Protein AF-A0A4P5P9I8-F1 (afdb_monomer_lite)

Radius of gyration: 17.6 Å; chains: 1; bounding box: 38×16×54 Å

Organism: NCBI:txid2480627

pLDDT: mean 78.24, std 10.45, range [49.41, 89.81]

Secondary structure (DSSP, 8-state):
-HHHHHHHHHHHHHHHHHHHHHHHTTT--S---HHHHHHHTS-GGGHHHHHHHHHHHHHIIIIIHHHHHHHHHHHHHHHHHHHH-

Structure (mmCIF, N/CA/C/O backbone):
data_AF-A0A4P5P9I8-F1
#
_entry.id   AF-A0A4P5P9I8-F1
#
loop_
_atom_site.group_PDB
_atom_site.id
_atom_site.type_symbol
_atom_site.label_atom_id
_atom_site.label_alt_id
_atom_site.label_comp_id
_atom_site.label_asym_id
_atom_site.label_entity_id
_atom_site.label_seq_id
_atom_site.pdbx_PDB_ins_code
_atom_site.Cartn_x
_atom_site.Cartn_y
_atom_site.Cartn_z
_atom_site.occupancy
_atom_site.B_iso_or_equiv
_atom_site.auth_seq_id
_atom_site.auth_comp_id
_atom_site.auth_asym_id
_atom_site.auth_atom_id
_atom_site.pdbx_PDB_model_num
ATOM 1 N N . MET A 1 1 ? 10.362 -8.569 -17.639 1.00 65.38 1 MET A N 1
ATOM 2 C CA . MET A 1 1 ? 10.369 -7.413 -16.711 1.00 65.38 1 MET A CA 1
ATOM 3 C C . MET A 1 1 ? 8.958 -6.887 -16.495 1.00 65.38 1 MET A C 1
ATOM 5 O O . MET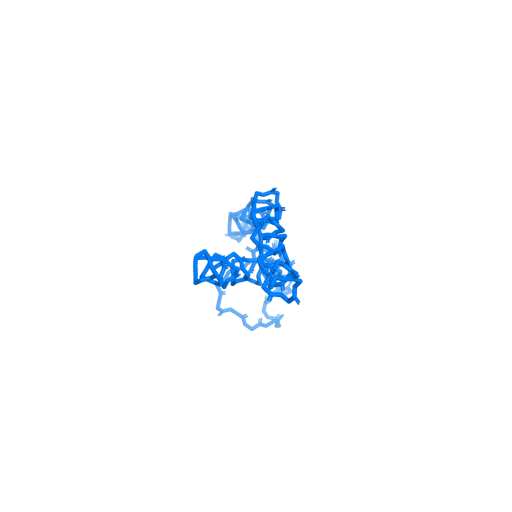 A 1 1 ? 8.536 -6.754 -15.354 1.00 65.38 1 MET A O 1
ATOM 9 N N . GLU A 1 2 ? 8.196 -6.692 -17.568 1.00 74.38 2 GLU A N 1
ATOM 10 C CA . GLU A 1 2 ? 6.856 -6.093 -17.517 1.00 74.38 2 GLU A CA 1
ATOM 11 C C . GLU A 1 2 ? 5.846 -6.870 -16.672 1.00 74.38 2 GLU A C 1
ATOM 13 O O . GLU A 1 2 ? 5.199 -6.286 -15.813 1.00 74.38 2 GLU A O 1
ATOM 18 N N . GLN A 1 3 ? 5.763 -8.197 -16.820 1.00 82.00 3 GLN A N 1
ATOM 19 C CA . GLN A 1 3 ? 4.848 -9.022 -16.016 1.00 82.00 3 GLN A CA 1
ATOM 20 C C . GLN A 1 3 ? 5.089 -8.875 -14.504 1.00 82.00 3 GLN A C 1
ATOM 22 O O . GLN A 1 3 ? 4.140 -8.782 -13.729 1.00 82.00 3 GLN A O 1
ATOM 27 N N . VAL A 1 4 ? 6.355 -8.800 -14.082 1.00 82.62 4 VAL A N 1
ATOM 28 C CA . VAL A 1 4 ? 6.725 -8.605 -12.671 1.00 82.62 4 VAL A CA 1
ATOM 29 C C . VAL A 1 4 ? 6.316 -7.209 -12.198 1.00 82.62 4 VAL A C 1
ATOM 31 O O . VAL A 1 4 ? 5.787 -7.075 -11.097 1.00 82.62 4 VAL A O 1
ATOM 34 N N . ALA A 1 5 ? 6.498 -6.184 -13.037 1.00 80.94 5 ALA A N 1
ATOM 35 C CA . ALA A 1 5 ? 6.060 -4.824 -12.734 1.00 80.94 5 ALA A CA 1
ATOM 36 C C . ALA A 1 5 ? 4.528 -4.733 -12.616 1.00 80.94 5 ALA A C 1
ATOM 38 O O . ALA A 1 5 ? 4.032 -4.161 -11.649 1.00 80.94 5 ALA A O 1
ATOM 39 N N . TYR A 1 6 ? 3.774 -5.362 -13.523 1.00 84.50 6 TYR A N 1
ATOM 40 C CA . TYR A 1 6 ? 2.310 -5.406 -13.458 1.00 84.50 6 TYR A CA 1
ATOM 41 C C . TYR A 1 6 ? 1.800 -6.095 -12.190 1.00 84.50 6 TYR A C 1
ATOM 43 O O . TYR A 1 6 ? 0.935 -5.554 -11.502 1.00 84.50 6 TYR A O 1
ATOM 51 N N . VAL A 1 7 ? 2.355 -7.260 -11.842 1.00 88.69 7 VAL A N 1
ATOM 52 C CA . VAL A 1 7 ? 1.990 -7.971 -10.607 1.00 88.69 7 VAL A CA 1
ATOM 53 C C . VAL A 1 7 ? 2.355 -7.139 -9.374 1.00 88.69 7 VAL A C 1
ATOM 55 O O . VAL A 1 7 ? 1.543 -7.014 -8.457 1.00 88.69 7 VAL A O 1
ATOM 58 N N . GLY A 1 8 ? 3.535 -6.510 -9.372 1.00 86.06 8 GLY A N 1
ATOM 59 C CA . GLY A 1 8 ? 3.976 -5.607 -8.311 1.00 86.06 8 GLY A CA 1
ATOM 60 C C . GLY A 1 8 ? 3.015 -4.437 -8.102 1.00 86.06 8 GLY A C 1
ATOM 61 O O . GLY A 1 8 ? 2.574 -4.208 -6.975 1.00 86.06 8 GLY A O 1
ATOM 62 N N . ILE A 1 9 ? 2.624 -3.749 -9.179 1.00 88.25 9 ILE A N 1
ATOM 63 C CA . ILE A 1 9 ? 1.661 -2.633 -9.162 1.00 88.25 9 ILE A CA 1
ATOM 64 C C . ILE A 1 9 ? 0.286 -3.094 -8.687 1.00 88.25 9 ILE A C 1
ATOM 66 O O . ILE A 1 9 ? -0.331 -2.410 -7.877 1.00 88.25 9 ILE A O 1
ATOM 70 N N . MET A 1 10 ? -0.196 -4.253 -9.143 1.00 89.81 10 MET A N 1
ATOM 71 C CA . MET A 1 10 ? -1.495 -4.780 -8.717 1.00 89.81 10 MET A CA 1
ATOM 72 C C . MET A 1 10 ? -1.520 -5.065 -7.214 1.00 89.81 10 MET A C 1
ATOM 74 O O . MET A 1 10 ? -2.431 -4.619 -6.519 1.00 89.81 10 MET A O 1
ATOM 78 N N . ILE A 1 11 ? -0.506 -5.757 -6.687 1.00 89.06 11 ILE A N 1
ATOM 79 C CA . ILE A 1 11 ? -0.438 -6.098 -5.259 1.00 89.06 11 ILE A CA 1
ATOM 80 C C . ILE A 1 11 ? -0.295 -4.830 -4.411 1.00 89.06 11 ILE A C 1
ATOM 82 O O . ILE A 1 11 ? -1.079 -4.601 -3.489 1.00 89.06 11 ILE A O 1
ATOM 86 N N . THR A 1 12 ? 0.681 -3.980 -4.736 1.00 89.12 12 THR A N 1
ATOM 87 C CA . THR A 1 12 ? 0.935 -2.743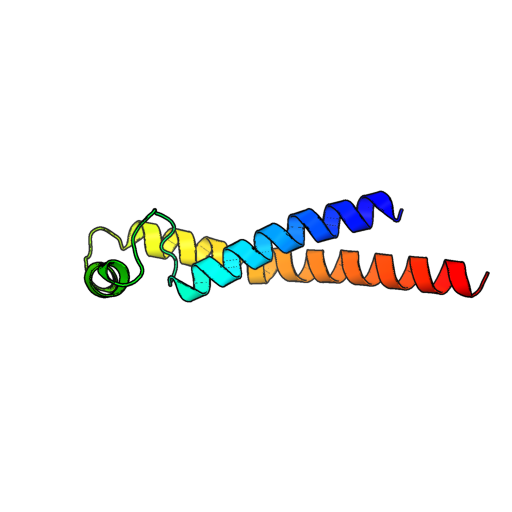 -3.981 1.00 89.12 12 THR A CA 1
ATOM 88 C C . THR A 1 12 ? -0.227 -1.754 -4.108 1.00 89.12 12 THR A C 1
ATOM 90 O O . THR A 1 12 ? -0.580 -1.101 -3.128 1.00 89.12 12 THR A O 1
ATOM 93 N N . GLY A 1 13 ? -0.892 -1.715 -5.263 1.00 88.12 13 GLY A N 1
ATOM 94 C CA . GLY A 1 13 ? -2.097 -0.930 -5.519 1.00 88.12 13 GLY A CA 1
ATOM 95 C C . GLY A 1 13 ? -3.295 -1.386 -4.689 1.00 88.12 13 GLY A C 1
ATOM 96 O O . GLY A 1 13 ? -3.951 -0.550 -4.072 1.00 88.12 13 GLY A O 1
ATOM 97 N N . VAL A 1 14 ? -3.553 -2.696 -4.589 1.00 88.50 14 VAL A N 1
ATOM 98 C CA . VAL A 1 14 ? -4.616 -3.235 -3.717 1.00 88.50 14 VAL A CA 1
ATOM 99 C C . VAL A 1 14 ? -4.335 -2.912 -2.248 1.00 88.50 14 VAL A C 1
ATOM 101 O O . VAL A 1 14 ? -5.247 -2.504 -1.530 1.00 88.50 14 VAL A O 1
ATOM 104 N N . MET A 1 15 ? -3.082 -3.031 -1.799 1.00 86.25 15 MET A N 1
ATOM 105 C CA . MET A 1 15 ? -2.696 -2.684 -0.424 1.00 86.25 15 MET A CA 1
ATOM 106 C C . MET A 1 15 ? -2.877 -1.185 -0.139 1.00 86.25 15 MET A C 1
ATOM 108 O O . MET A 1 15 ? -3.451 -0.820 0.887 1.00 86.25 15 MET A O 1
ATOM 112 N N . LEU A 1 16 ? -2.465 -0.312 -1.064 1.00 87.75 16 LEU A N 1
ATOM 113 C CA . LEU A 1 16 ? -2.706 1.133 -0.983 1.00 87.75 16 LEU A CA 1
ATOM 114 C C . LEU A 1 16 ? -4.199 1.466 -0.959 1.00 87.75 16 LEU A C 1
ATOM 116 O O . LEU A 1 16 ? -4.625 2.278 -0.140 1.00 87.75 16 LEU A O 1
ATOM 120 N N . LEU A 1 17 ? -5.000 0.824 -1.810 1.00 86.50 17 LEU A N 1
ATOM 121 C CA . LEU A 1 17 ? -6.447 1.022 -1.852 1.00 86.50 17 LEU A CA 1
ATOM 122 C C . LEU A 1 17 ? -7.093 0.637 -0.515 1.00 86.50 17 LEU A C 1
ATOM 124 O O . LEU A 1 17 ? -7.867 1.412 0.045 1.00 86.50 17 LEU A O 1
ATOM 128 N N . MET A 1 18 ? -6.705 -0.511 0.043 1.00 82.19 18 MET A N 1
ATOM 129 C CA . MET A 1 18 ? -7.107 -0.941 1.384 1.00 82.19 18 MET A CA 1
ATOM 130 C C . MET A 1 18 ? -6.721 0.086 2.457 1.00 82.19 18 MET A C 1
ATOM 132 O O . MET A 1 18 ? -7.550 0.443 3.292 1.00 82.19 18 MET A O 1
ATOM 136 N N . ALA A 1 19 ? -5.499 0.623 2.422 1.00 83.31 19 ALA A N 1
ATOM 137 C CA . ALA A 1 19 ? -5.070 1.652 3.368 1.00 83.31 19 ALA A CA 1
ATOM 138 C C . ALA A 1 19 ? -5.824 2.985 3.204 1.00 83.31 19 ALA A C 1
ATOM 140 O O . ALA A 1 19 ? -6.091 3.664 4.195 1.00 83.31 19 ALA A O 1
ATOM 141 N N . ILE A 1 20 ? -6.213 3.370 1.985 1.00 82.69 20 ILE A N 1
ATOM 142 C CA . ILE A 1 20 ? -7.056 4.553 1.747 1.00 82.69 20 ILE A CA 1
ATOM 143 C C . ILE A 1 20 ? -8.440 4.348 2.367 1.00 82.69 20 ILE A C 1
ATOM 145 O O . ILE A 1 20 ? -8.917 5.224 3.094 1.00 82.69 20 ILE A O 1
ATOM 149 N N . LEU A 1 21 ? -9.056 3.187 2.131 1.00 79.69 21 LEU A N 1
ATOM 150 C CA . LEU A 1 21 ? -10.349 2.836 2.719 1.00 79.69 21 LEU A CA 1
ATOM 151 C C . LEU A 1 21 ? -10.269 2.833 4.252 1.00 79.69 21 LEU A C 1
ATOM 153 O O . LEU A 1 21 ? -11.083 3.472 4.915 1.00 79.69 21 LEU A O 1
ATOM 157 N N . MET A 1 22 ? -9.221 2.233 4.822 1.00 75.38 22 MET A N 1
ATOM 158 C CA . MET A 1 22 ? -8.995 2.228 6.271 1.00 75.38 22 MET A CA 1
ATOM 159 C C . MET A 1 22 ? -8.722 3.617 6.848 1.00 75.38 22 MET A C 1
ATOM 161 O O . MET A 1 22 ? -9.084 3.904 7.988 1.00 75.38 22 MET A O 1
ATOM 165 N N . LYS A 1 23 ? -8.093 4.518 6.087 1.00 75.56 23 LYS A N 1
ATOM 166 C CA . LYS A 1 23 ? -7.910 5.910 6.510 1.00 75.56 23 LYS A CA 1
ATOM 167 C C . LYS A 1 23 ? -9.252 6.636 6.600 1.00 75.56 23 LYS A C 1
ATOM 169 O O . LYS A 1 23 ? -9.453 7.393 7.549 1.00 75.56 23 LYS A O 1
ATOM 174 N N . GLN A 1 24 ? -10.169 6.386 5.663 1.00 72.38 24 GLN A N 1
ATOM 175 C CA . GLN A 1 24 ? -11.525 6.943 5.715 1.00 72.38 24 GLN A CA 1
ATOM 176 C C . GLN A 1 24 ? -12.319 6.387 6.903 1.00 72.38 24 GLN A C 1
ATOM 178 O O . GLN A 1 24 ? -13.008 7.144 7.583 1.00 72.38 24 GLN A O 1
ATOM 183 N N . THR A 1 25 ? -12.141 5.106 7.231 1.00 69.62 25 THR A N 1
ATOM 184 C CA . THR A 1 25 ? -12.728 4.472 8.422 1.00 69.62 25 THR A CA 1
ATOM 185 C C . THR A 1 25 ? -11.865 4.638 9.677 1.00 69.62 25 THR A C 1
ATOM 187 O O . THR A 1 25 ? -12.012 3.893 10.641 1.00 69.62 25 THR A O 1
ATOM 190 N N . ASN A 1 26 ? -10.947 5.612 9.720 1.00 68.75 26 ASN A N 1
ATOM 191 C CA . ASN A 1 26 ? -10.140 5.945 10.904 1.00 68.75 26 ASN A CA 1
ATOM 192 C C . ASN A 1 26 ? -9.443 4.727 11.570 1.00 68.75 26 ASN A C 1
ATOM 194 O O . ASN A 1 26 ? -9.156 4.749 12.771 1.00 68.75 26 ASN A O 1
ATOM 198 N N . GLY A 1 27 ? -9.174 3.673 10.792 1.00 64.25 27 GLY A N 1
ATOM 199 C CA . GLY A 1 27 ? -8.563 2.4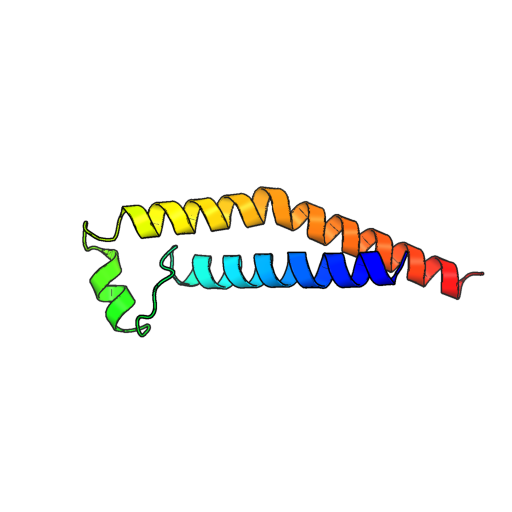21 11.222 1.00 64.25 27 GLY A CA 1
ATOM 200 C C . GLY A 1 27 ? -9.509 1.299 11.675 1.00 64.25 27 GLY A C 1
ATOM 201 O O . GLY A 1 27 ? -8.989 0.320 12.193 1.00 64.25 27 GLY A O 1
ATOM 202 N N . LEU A 1 28 ? -10.840 1.384 11.525 1.00 66.31 28 LEU A N 1
ATOM 203 C CA . LEU A 1 28 ? -11.702 0.203 11.746 1.00 66.31 28 LEU A CA 1
ATOM 204 C C . LEU A 1 28 ? -11.760 -0.657 10.486 1.00 66.31 28 LEU A C 1
ATOM 206 O O . LEU A 1 28 ? -11.953 -0.142 9.380 1.00 66.31 28 LEU A O 1
ATOM 210 N N . PHE A 1 29 ? -11.637 -1.965 10.684 1.00 65.25 29 PHE A N 1
ATOM 211 C CA . PHE A 1 29 ? -11.590 -2.972 9.629 1.00 65.25 29 PHE A CA 1
ATOM 212 C C . PHE A 1 29 ? -12.910 -3.749 9.543 1.00 65.25 29 PHE A C 1
ATOM 214 O O . PHE A 1 29 ? -13.312 -4.183 8.4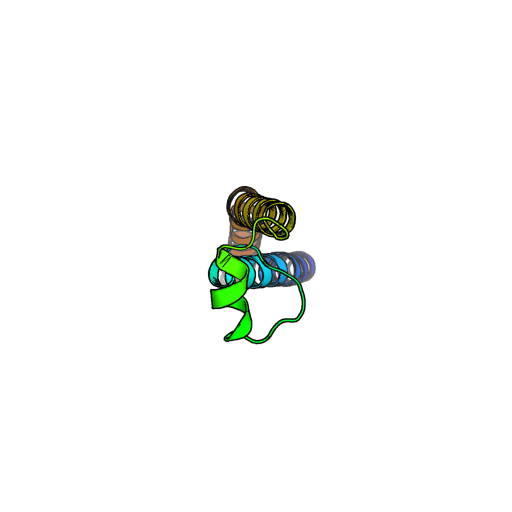62 1.00 65.25 29 PHE A O 1
ATOM 221 N N . TRP A 1 30 ? -13.592 -3.952 10.675 1.00 53.47 30 TRP A N 1
ATOM 222 C CA . TRP A 1 30 ? -14.632 -4.972 10.767 1.00 53.47 30 TRP A CA 1
ATOM 223 C C . TRP A 1 30 ? -16.044 -4.457 10.445 1.00 53.47 30 TRP A C 1
ATOM 225 O O . TRP A 1 30 ? -16.673 -3.772 11.244 1.00 53.47 30 TRP A O 1
ATOM 235 N N . ALA A 1 31 ? -16.540 -4.839 9.261 1.00 49.41 31 ALA A N 1
ATOM 236 C CA . ALA A 1 31 ? -17.925 -5.240 8.963 1.00 49.41 31 ALA A CA 1
ATOM 237 C C . ALA A 1 31 ? -19.089 -4.456 9.616 1.00 49.41 31 ALA A C 1
ATOM 239 O O . ALA A 1 31 ? -20.103 -5.057 9.971 1.00 49.41 31 ALA A O 1
ATOM 240 N N . ARG A 1 32 ? -18.990 -3.130 9.759 1.00 60.09 32 ARG A N 1
ATOM 241 C CA . ARG A 1 32 ? -20.107 -2.297 10.233 1.00 60.09 32 ARG A CA 1
ATOM 242 C C . ARG A 1 32 ? -20.490 -1.235 9.225 1.00 60.09 32 ARG A C 1
ATOM 244 O O . ARG A 1 32 ? -19.646 -0.642 8.554 1.00 60.09 32 ARG A O 1
ATOM 251 N N . PHE A 1 33 ? -21.795 -1.005 9.131 1.00 60.81 33 PHE A N 1
ATOM 252 C CA . PHE A 1 33 ? -22.359 0.038 8.289 1.00 60.81 33 PHE A CA 1
ATOM 253 C C . PHE A 1 33 ? -21.834 1.416 8.731 1.00 60.81 33 PHE A C 1
ATOM 255 O O . PHE A 1 33 ? -21.657 1.653 9.930 1.00 60.81 33 PHE A O 1
ATOM 262 N N . PRO A 1 34 ? -21.639 2.363 7.795 1.00 59.72 34 PRO A N 1
ATOM 263 C CA . PRO A 1 34 ? -21.063 3.683 8.081 1.00 59.72 34 PRO A CA 1
ATOM 264 C C . PRO A 1 34 ? -21.833 4.492 9.143 1.00 59.72 34 PRO A C 1
ATOM 266 O O . PRO A 1 34 ? -21.278 5.405 9.746 1.00 59.72 34 PRO A O 1
ATOM 269 N N . HIS A 1 35 ? -23.093 4.146 9.415 1.00 61.41 35 HIS A N 1
ATOM 270 C CA . HIS A 1 35 ? -23.895 4.745 10.482 1.00 61.41 35 HIS A CA 1
ATOM 271 C C . HIS A 1 35 ? -23.460 4.313 11.899 1.00 61.41 35 HIS A C 1
ATOM 273 O O . HIS A 1 35 ? -23.414 5.142 12.808 1.00 61.41 35 HIS A O 1
ATOM 279 N N . GLU A 1 36 ? -23.093 3.044 12.100 1.00 63.75 36 GLU A N 1
ATOM 280 C CA . GLU A 1 36 ? -22.654 2.523 13.409 1.00 63.75 36 GLU A CA 1
ATOM 281 C C . GLU A 1 36 ? -21.226 2.970 13.751 1.00 63.75 36 GLU A C 1
ATOM 283 O O . GLU A 1 36 ? -20.879 3.170 14.915 1.00 63.75 36 GLU A O 1
ATOM 288 N N . PHE A 1 37 ? -20.436 3.255 12.716 1.00 62.06 37 PHE A N 1
ATOM 289 C CA . PHE A 1 37 ? -19.073 3.761 12.805 1.00 62.06 37 PHE A CA 1
ATOM 290 C C . PHE A 1 37 ? -18.942 5.055 13.629 1.00 62.06 37 PHE A C 1
ATOM 292 O O . PHE A 1 37 ? -18.011 5.205 14.419 1.00 62.06 37 PHE A O 1
ATOM 299 N N . ILE A 1 38 ? -19.889 5.991 13.485 1.00 62.34 38 ILE A N 1
ATOM 300 C CA . ILE A 1 38 ? -19.872 7.274 14.212 1.00 62.34 38 ILE A CA 1
ATOM 301 C C . ILE A 1 38 ? -20.089 7.045 15.716 1.00 62.34 38 ILE A C 1
ATOM 303 O O . ILE A 1 38 ? -19.469 7.716 16.544 1.00 62.34 38 ILE A O 1
ATOM 307 N N . ARG A 1 39 ? -20.926 6.059 16.070 1.00 63.44 39 ARG A N 1
ATOM 308 C CA . ARG A 1 39 ? -21.189 5.646 17.457 1.00 63.44 39 ARG A CA 1
ATOM 309 C C . ARG A 1 39 ? -19.977 4.952 18.073 1.00 63.44 39 ARG A C 1
ATOM 311 O O . ARG A 1 39 ? -19.600 5.256 19.202 1.00 63.44 39 ARG A O 1
ATOM 318 N N . ASP A 1 40 ? -19.332 4.083 17.303 1.00 63.56 40 ASP A N 1
ATOM 319 C CA . ASP A 1 40 ? -18.195 3.288 17.764 1.00 63.56 40 ASP A CA 1
ATOM 320 C C . ASP A 1 40 ? -16.874 4.064 17.764 1.00 63.56 40 ASP A C 1
ATOM 322 O O . ASP A 1 40 ? -15.902 3.594 18.352 1.00 63.56 40 ASP A O 1
ATOM 326 N N . LEU A 1 41 ? -16.820 5.269 17.179 1.00 61.72 41 LEU A N 1
ATOM 327 C CA . LEU A 1 41 ? -15.633 6.134 17.152 1.00 61.72 41 LEU A CA 1
ATOM 328 C C . LEU A 1 41 ? -15.194 6.617 18.547 1.00 61.72 41 LEU A C 1
ATOM 330 O O . LEU A 1 41 ? -14.040 6.998 18.732 1.00 61.72 41 LEU A O 1
ATOM 334 N N . HIS A 1 42 ? -16.080 6.603 19.541 1.00 64.94 42 HIS A N 1
ATOM 335 C CA . HIS A 1 42 ? -15.760 7.031 20.908 1.00 64.94 42 HIS A CA 1
ATOM 336 C C . HIS A 1 42 ? -15.789 5.888 21.926 1.00 64.94 42 HIS A C 1
ATOM 338 O O . HIS A 1 42 ? -15.369 6.088 23.065 1.00 64.94 42 HIS A O 1
ATOM 344 N N . ASP A 1 43 ? -16.200 4.679 21.527 1.00 70.06 43 ASP A N 1
ATOM 345 C CA . ASP A 1 43 ? -16.226 3.543 22.448 1.00 70.06 43 ASP A CA 1
ATOM 346 C C . ASP A 1 43 ? -14.780 3.066 22.734 1.00 70.06 43 ASP A C 1
ATOM 348 O O . ASP A 1 43 ? -13.993 2.850 21.798 1.00 70.06 43 ASP A O 1
ATOM 352 N N . PRO A 1 44 ? -14.377 2.944 24.015 1.00 71.25 44 PRO A N 1
ATOM 353 C CA . PRO A 1 44 ? -13.050 2.479 24.403 1.00 71.25 44 PRO A CA 1
ATOM 354 C C . PRO A 1 44 ? -12.743 1.037 23.973 1.00 71.25 44 PRO A C 1
ATOM 356 O O . PRO A 1 44 ? -11.565 0.704 23.855 1.00 71.25 44 PRO A O 1
ATOM 359 N N . ARG A 1 45 ? -13.755 0.205 23.695 1.00 73.44 45 ARG A N 1
ATOM 360 C CA . ARG A 1 45 ? -13.586 -1.197 23.278 1.00 73.44 45 ARG A CA 1
ATOM 361 C C . ARG A 1 45 ? -12.914 -1.359 21.915 1.00 73.44 45 ARG A C 1
ATOM 363 O O . ARG A 1 45 ? -12.271 -2.372 21.680 1.00 73.44 45 ARG A O 1
ATOM 370 N N . PHE A 1 46 ? -13.006 -0.352 21.045 1.00 69.81 46 PHE A N 1
ATOM 371 C CA . PHE A 1 46 ? -12.442 -0.392 19.688 1.00 69.81 46 PHE A CA 1
ATOM 372 C C . PHE A 1 46 ? -11.149 0.428 19.546 1.00 69.81 46 PHE A C 1
ATOM 374 O O . PHE A 1 46 ? -10.727 0.753 18.433 1.00 69.81 46 PHE A O 1
ATOM 381 N N . LYS A 1 47 ? -10.510 0.800 20.666 1.00 73.12 47 LYS A N 1
ATOM 382 C CA . LYS A 1 47 ? -9.235 1.539 20.656 1.00 73.12 47 LYS A CA 1
ATOM 383 C C . LYS A 1 47 ? -8.107 0.735 20.014 1.00 73.12 47 LYS A C 1
ATOM 385 O O . LYS A 1 47 ? -7.336 1.309 19.246 1.00 73.12 47 LYS A O 1
ATOM 390 N N . ASP A 1 48 ? -8.032 -0.563 20.296 1.00 76.50 48 ASP A N 1
ATOM 391 C CA . ASP A 1 48 ? -6.970 -1.422 19.769 1.00 76.50 48 ASP A CA 1
ATOM 392 C C . ASP A 1 48 ? -7.130 -1.668 18.267 1.00 76.50 48 ASP A C 1
ATOM 394 O O . ASP A 1 48 ? -6.158 -1.536 17.527 1.00 76.50 48 ASP A O 1
ATOM 398 N N . GLU A 1 49 ? -8.355 -1.893 17.785 1.00 76.50 49 GLU A N 1
ATOM 399 C CA . GLU A 1 49 ? -8.627 -2.027 16.348 1.00 76.50 49 GLU A CA 1
ATOM 400 C C . GLU A 1 49 ? -8.255 -0.744 15.592 1.00 76.50 49 GLU A C 1
ATOM 402 O 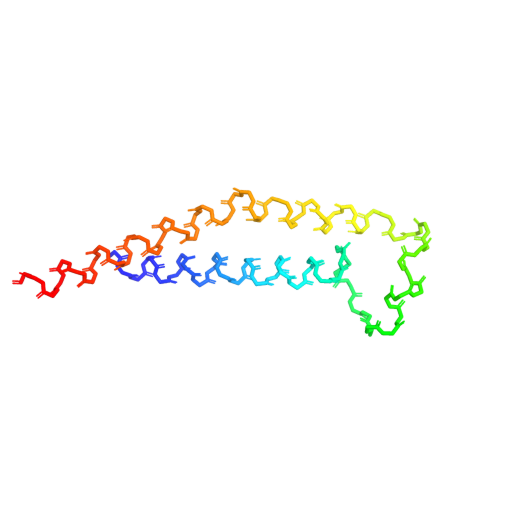O . GLU A 1 49 ? -7.488 -0.792 14.632 1.00 76.50 49 GLU A O 1
ATOM 407 N N . ARG A 1 50 ? -8.665 0.428 16.103 1.00 75.44 50 ARG A N 1
ATOM 408 C CA . ARG A 1 50 ? -8.255 1.730 15.545 1.00 75.44 50 ARG A CA 1
ATOM 409 C C . ARG A 1 50 ? -6.749 1.918 15.532 1.00 75.44 50 ARG A C 1
ATOM 411 O O . ARG A 1 50 ? -6.211 2.500 14.590 1.00 75.44 50 ARG A O 1
ATOM 418 N N . ARG A 1 51 ? -6.060 1.476 16.584 1.00 81.12 51 ARG A N 1
ATOM 419 C CA . ARG A 1 51 ? -4.602 1.571 16.674 1.00 81.12 51 ARG A CA 1
ATOM 420 C C . ARG A 1 51 ? -3.936 0.693 15.618 1.00 81.12 51 ARG A C 1
ATOM 422 O O . ARG A 1 51 ? -3.031 1.175 14.941 1.00 81.12 51 ARG A O 1
ATOM 429 N N . ILE A 1 52 ? -4.410 -0.540 15.441 1.00 81.44 52 ILE A N 1
ATOM 430 C CA . ILE A 1 52 ? -3.908 -1.479 14.431 1.00 81.44 52 ILE A CA 1
ATOM 431 C C . ILE A 1 52 ? -4.172 -0.937 13.023 1.00 81.44 52 ILE A C 1
ATOM 433 O O . ILE A 1 52 ? -3.241 -0.862 12.225 1.00 81.44 52 ILE A O 1
ATOM 437 N N . GLY A 1 53 ? -5.387 -0.472 12.723 1.00 81.12 53 GLY A N 1
ATOM 438 C CA . GLY A 1 53 ? -5.704 0.084 11.407 1.00 81.12 53 GLY A CA 1
ATOM 439 C C . GLY A 1 53 ? -4.926 1.363 11.095 1.00 81.12 53 GLY A C 1
ATOM 440 O O . GLY A 1 53 ? -4.409 1.516 9.991 1.00 81.12 53 GLY A O 1
ATOM 441 N N . LYS A 1 54 ? -4.732 2.260 12.073 1.00 80.44 54 LYS A N 1
ATOM 442 C CA . LYS A 1 54 ? -3.860 3.437 11.895 1.00 80.44 54 LYS A CA 1
ATOM 443 C C . LYS A 1 54 ? -2.404 3.050 11.669 1.00 80.44 54 LYS A C 1
ATOM 445 O O . LYS A 1 54 ? -1.746 3.660 10.828 1.00 80.44 54 LYS A O 1
ATOM 450 N N . MET A 1 55 ? -1.909 2.046 12.390 1.00 85.25 55 MET A N 1
ATOM 451 C CA . MET A 1 55 ? -0.557 1.526 12.208 1.00 85.25 55 MET A CA 1
ATOM 452 C C . MET A 1 55 ? -0.388 0.892 10.822 1.00 85.25 55 MET A C 1
ATOM 454 O O . MET A 1 55 ? 0.603 1.173 10.154 1.00 85.25 55 MET A O 1
ATOM 458 N N . TYR A 1 56 ? -1.374 0.128 10.350 1.00 82.94 56 TYR A N 1
ATOM 459 C CA . TYR A 1 56 ? -1.390 -0.446 9.004 1.00 82.94 56 TYR A CA 1
ATOM 460 C C . TYR A 1 56 ? -1.414 0.632 7.915 1.00 82.94 56 TYR A C 1
ATOM 462 O O . TYR A 1 56 ? -0.623 0.572 6.974 1.00 82.94 56 TYR A O 1
ATOM 470 N N . CYS A 1 57 ? -2.262 1.657 8.056 1.00 85.25 57 CYS A N 1
ATOM 471 C CA . CYS A 1 57 ? -2.277 2.796 7.139 1.00 85.25 57 CYS A CA 1
ATOM 472 C C . CYS A 1 57 ? -0.920 3.497 7.112 1.00 85.25 57 CYS A C 1
ATOM 474 O O . CYS A 1 57 ? -0.381 3.748 6.038 1.00 85.25 57 CYS A O 1
ATOM 476 N N . HIS A 1 58 ? -0.348 3.791 8.283 1.00 86.75 58 HIS A N 1
ATOM 477 C CA . HIS A 1 58 ? 0.951 4.448 8.371 1.00 86.75 58 HIS A CA 1
ATOM 478 C C . HIS A 1 58 ? 2.055 3.603 7.725 1.00 86.75 58 HIS A C 1
ATOM 480 O O . HIS A 1 58 ? 2.826 4.121 6.926 1.00 86.75 58 HIS A O 1
ATOM 486 N N . PHE A 1 59 ? 2.088 2.296 7.991 1.00 87.56 59 PHE A N 1
ATOM 487 C CA . PHE A 1 59 ? 3.035 1.379 7.362 1.00 87.56 59 PHE A CA 1
ATOM 488 C C . PHE A 1 59 ? 2.867 1.339 5.836 1.00 87.56 59 PHE A C 1
ATOM 490 O O . PHE A 1 59 ? 3.842 1.457 5.098 1.00 87.56 59 PHE A O 1
ATOM 497 N N . THR A 1 60 ? 1.630 1.242 5.351 1.00 87.56 60 THR A N 1
ATOM 498 C CA . THR A 1 60 ? 1.333 1.178 3.915 1.00 87.56 60 THR A CA 1
ATOM 499 C C . THR A 1 60 ? 1.729 2.473 3.204 1.00 87.56 60 THR A C 1
ATOM 501 O O . THR A 1 60 ? 2.401 2.434 2.176 1.00 87.56 60 THR A O 1
ATOM 504 N N . PHE A 1 61 ? 1.402 3.640 3.760 1.00 85.50 61 PHE A N 1
ATOM 505 C CA . PHE A 1 61 ? 1.792 4.909 3.142 1.00 85.50 61 PHE A CA 1
ATOM 506 C C . PHE A 1 61 ? 3.298 5.178 3.221 1.00 85.50 61 PHE A C 1
ATOM 508 O O . PHE A 1 61 ? 3.854 5.730 2.276 1.00 85.50 61 PHE A O 1
ATOM 515 N N . THR A 1 62 ? 3.967 4.776 4.301 1.00 89.31 62 THR A N 1
ATOM 516 C CA . THR A 1 62 ? 5.409 5.000 4.464 1.00 89.31 62 THR A CA 1
ATOM 517 C C . THR A 1 62 ? 6.243 4.043 3.616 1.00 89.31 62 THR A C 1
ATOM 519 O O . THR A 1 62 ? 7.199 4.475 2.980 1.00 89.31 62 THR A O 1
ATOM 522 N N . TYR A 1 63 ? 5.892 2.754 3.581 1.00 85.94 63 TYR A N 1
ATOM 523 C CA . TYR A 1 63 ? 6.714 1.723 2.943 1.00 85.94 63 TYR A CA 1
ATOM 524 C C . TYR A 1 63 ? 6.137 1.228 1.622 1.00 85.94 63 TYR A C 1
ATOM 526 O O . TYR A 1 63 ? 6.874 1.091 0.658 1.00 85.94 63 TYR A O 1
ATOM 534 N N . ILE A 1 64 ? 4.830 0.992 1.514 1.00 85.19 64 ILE A N 1
ATOM 535 C CA . ILE A 1 64 ? 4.254 0.425 0.281 1.00 85.19 64 ILE A CA 1
ATOM 536 C C . ILE A 1 64 ? 4.127 1.486 -0.817 1.00 85.19 64 ILE A C 1
ATOM 538 O O . ILE A 1 64 ? 4.340 1.180 -1.987 1.00 85.19 64 ILE A O 1
ATOM 542 N N . SER A 1 65 ? 3.873 2.744 -0.451 1.00 85.81 65 SER A N 1
ATOM 543 C CA . SER A 1 65 ? 3.818 3.866 -1.398 1.00 85.81 65 SER A CA 1
ATOM 544 C C . SER A 1 65 ? 5.108 4.056 -2.225 1.00 85.81 65 SER A C 1
ATOM 546 O O . SER A 1 65 ? 5.013 4.106 -3.454 1.00 85.81 65 SER A O 1
ATOM 548 N N . PRO A 1 66 ? 6.326 4.094 -1.636 1.00 87.62 66 PRO A N 1
ATOM 549 C CA . PRO A 1 66 ? 7.554 4.178 -2.431 1.00 87.62 66 PRO A CA 1
ATOM 550 C C . PRO A 1 66 ? 7.819 2.920 -3.272 1.00 87.62 66 PRO A C 1
ATOM 552 O O . PRO A 1 66 ? 8.350 3.042 -4.373 1.00 87.62 66 PRO A O 1
ATOM 555 N N . PHE A 1 67 ? 7.407 1.728 -2.822 1.00 86.88 67 PHE A N 1
ATOM 556 C CA . PHE A 1 67 ? 7.487 0.515 -3.647 1.00 86.88 67 PHE A CA 1
ATOM 557 C C . PHE A 1 67 ? 6.565 0.590 -4.870 1.00 86.88 67 PHE A C 1
ATOM 559 O O . PHE A 1 67 ? 6.998 0.274 -5.977 1.00 86.88 67 PHE A O 1
ATOM 566 N N . PHE A 1 68 ? 5.326 1.058 -4.694 1.00 87.06 68 PHE A N 1
ATOM 567 C CA . PHE A 1 68 ? 4.386 1.290 -5.794 1.00 87.06 68 PHE A CA 1
ATOM 568 C C . PHE A 1 68 ? 4.967 2.271 -6.821 1.00 87.06 68 PHE A C 1
ATOM 570 O O . PHE A 1 68 ? 4.981 1.978 -8.015 1.00 87.06 68 PHE A O 1
ATOM 577 N N . LEU A 1 69 ? 5.525 3.394 -6.354 1.00 88.69 69 LEU A N 1
ATOM 578 C CA . LEU A 1 69 ? 6.229 4.365 -7.200 1.00 88.69 69 LEU A CA 1
ATOM 579 C C . LEU A 1 69 ? 7.409 3.732 -7.950 1.00 88.69 69 LEU A C 1
ATOM 581 O O . LEU A 1 69 ? 7.560 3.970 -9.146 1.00 88.69 69 LEU A O 1
ATOM 585 N N . GLY A 1 70 ? 8.209 2.896 -7.284 1.00 88.19 70 GLY A N 1
ATOM 586 C CA . GLY A 1 70 ? 9.325 2.182 -7.906 1.00 88.19 70 GLY A CA 1
ATOM 587 C C . GLY A 1 70 ? 8.884 1.282 -9.063 1.00 88.19 70 GLY A C 1
ATOM 588 O O . GLY A 1 70 ? 9.457 1.355 -10.150 1.00 88.19 70 GLY A O 1
ATOM 589 N N . PHE A 1 71 ? 7.828 0.485 -8.874 1.00 87.31 71 PHE A N 1
ATOM 590 C CA . PHE A 1 71 ? 7.290 -0.345 -9.957 1.00 87.31 71 PHE A CA 1
ATOM 591 C C . PHE A 1 71 ? 6.712 0.486 -11.108 1.00 87.31 71 PHE A C 1
ATOM 593 O O . PHE A 1 71 ? 6.870 0.111 -12.269 1.00 87.31 71 PHE A O 1
ATOM 600 N N . LEU A 1 72 ? 6.090 1.627 -10.802 1.00 87.38 72 LEU A N 1
ATOM 601 C CA . LEU A 1 72 ? 5.532 2.539 -11.800 1.00 87.38 72 LEU A CA 1
ATOM 602 C C . LEU A 1 72 ? 6.640 3.149 -12.675 1.00 87.38 72 LEU A C 1
ATOM 604 O O . LEU A 1 72 ? 6.517 3.169 -13.897 1.00 87.38 72 LEU A O 1
ATOM 608 N N . VAL A 1 73 ? 7.760 3.555 -12.070 1.00 89.25 73 VAL A N 1
ATOM 609 C CA . VAL A 1 73 ? 8.942 4.049 -12.796 1.00 89.25 73 VAL A CA 1
ATOM 610 C C . VAL A 1 73 ? 9.536 2.968 -13.701 1.00 89.25 73 VAL A C 1
ATOM 612 O O . VAL A 1 73 ? 9.815 3.246 -14.864 1.00 89.25 73 VAL A O 1
ATOM 615 N N . ILE A 1 74 ? 9.689 1.733 -13.208 1.00 87.81 74 ILE A N 1
ATOM 616 C CA . ILE A 1 74 ? 10.200 0.612 -14.018 1.00 87.81 74 ILE A CA 1
ATOM 617 C C . ILE A 1 74 ? 9.300 0.364 -15.234 1.00 87.81 74 ILE A C 1
ATOM 619 O O . ILE A 1 74 ? 9.806 0.148 -16.334 1.00 87.81 74 ILE A O 1
ATOM 623 N N . LEU A 1 75 ? 7.979 0.427 -15.053 1.00 86.06 75 LEU A N 1
ATOM 624 C CA . LEU A 1 75 ? 7.019 0.235 -16.137 1.00 86.06 75 LEU A CA 1
ATOM 625 C C . LEU A 1 75 ? 7.109 1.355 -17.181 1.00 86.06 75 LEU A C 1
ATOM 627 O O . LEU A 1 75 ? 7.149 1.065 -18.373 1.00 86.06 75 LEU A O 1
ATOM 631 N N . ILE A 1 76 ? 7.208 2.616 -16.744 1.00 87.50 76 ILE A N 1
ATOM 632 C CA . ILE A 1 76 ? 7.394 3.762 -17.648 1.00 87.50 76 ILE A CA 1
ATOM 633 C C . ILE A 1 76 ? 8.689 3.611 -18.450 1.00 87.50 76 ILE A C 1
ATOM 635 O O . ILE A 1 76 ? 8.675 3.803 -19.662 1.00 87.50 76 ILE A O 1
ATOM 639 N N . ILE A 1 77 ? 9.798 3.252 -17.798 1.00 88.62 77 ILE A N 1
ATOM 640 C CA . ILE A 1 77 ? 11.087 3.068 -18.478 1.00 88.62 77 ILE A CA 1
ATOM 641 C C . ILE A 1 77 ? 10.998 1.937 -19.508 1.00 88.62 77 ILE A C 1
ATOM 643 O O . ILE A 1 77 ? 11.457 2.127 -20.630 1.00 88.62 77 ILE A O 1
ATOM 647 N N . SER A 1 78 ? 10.383 0.800 -19.156 1.00 85.94 78 SER A N 1
ATOM 648 C CA . SER A 1 78 ? 10.178 -0.328 -20.082 1.00 85.94 78 SER A CA 1
ATOM 649 C C . SER A 1 78 ? 9.399 0.113 -21.321 1.00 85.94 78 SER A C 1
ATOM 651 O O . SER A 1 78 ? 9.851 -0.096 -22.439 1.00 85.94 78 SER A O 1
ATOM 653 N N . PHE A 1 79 ? 8.288 0.827 -21.120 1.00 86.06 79 PHE A N 1
ATOM 654 C CA . PHE A 1 79 ? 7.437 1.299 -22.210 1.00 86.06 79 PHE A CA 1
ATOM 655 C C . PHE A 1 79 ? 8.137 2.320 -23.117 1.00 86.06 79 PHE A C 1
ATOM 657 O O . PHE A 1 79 ? 8.011 2.267 -24.338 1.00 86.06 79 PHE A O 1
ATOM 664 N N . VAL A 1 80 ? 8.886 3.261 -22.532 1.00 88.19 80 VAL A N 1
ATOM 665 C CA . VAL A 1 80 ? 9.652 4.252 -23.303 1.00 88.19 80 VAL A CA 1
ATOM 666 C C . VAL A 1 80 ? 10.761 3.572 -24.101 1.00 88.19 80 VAL A C 1
ATOM 668 O O . VAL A 1 80 ? 10.967 3.930 -25.257 1.00 88.19 80 VAL A O 1
ATOM 671 N N . MET A 1 81 ? 11.457 2.595 -23.514 1.00 84.31 81 MET A N 1
ATOM 672 C CA . MET A 1 81 ? 12.489 1.839 -24.220 1.00 84.31 81 MET A CA 1
ATOM 673 C C . MET A 1 81 ? 11.922 1.041 -25.393 1.00 84.31 81 MET A C 1
ATOM 67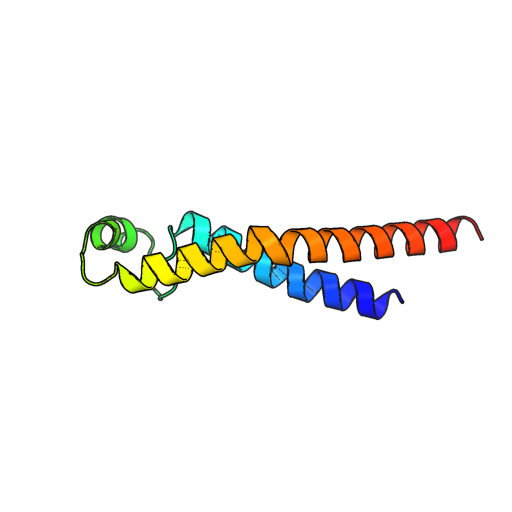5 O O . MET A 1 81 ? 12.476 1.142 -26.480 1.00 84.31 81 MET A O 1
ATOM 679 N N . ASP A 1 82 ? 10.809 0.333 -25.208 1.00 81.00 82 ASP A N 1
ATOM 680 C CA . ASP A 1 82 ? 10.168 -0.445 -26.277 1.00 81.00 82 ASP A CA 1
ATOM 681 C C . ASP A 1 82 ? 9.651 0.426 -27.432 1.00 81.00 82 ASP A C 1
ATOM 683 O O . ASP A 1 82 ? 9.565 -0.037 -28.563 1.00 81.00 82 ASP A O 1
ATOM 687 N N . HIS A 1 83 ? 9.300 1.690 -27.176 1.00 78.25 83 HIS A N 1
ATOM 688 C CA . HIS A 1 83 ? 8.845 2.595 -28.233 1.00 78.25 83 HIS A CA 1
ATOM 689 C C . HIS A 1 83 ? 10.009 3.271 -28.990 1.00 78.25 83 HIS A C 1
ATOM 691 O O . HIS A 1 83 ? 9.841 3.683 -30.141 1.00 78.25 83 HIS A O 1
ATOM 697 N N . PHE A 1 84 ? 11.172 3.434 -28.354 1.00 70.19 84 PHE A N 1
ATOM 698 C CA . PHE A 1 84 ? 12.337 4.108 -28.945 1.00 70.19 84 PHE A CA 1
ATOM 699 C C . PHE A 1 84 ? 13.339 3.164 -29.627 1.00 70.19 84 PHE A C 1
ATOM 701 O O . PHE A 1 84 ? 14.211 3.662 -30.344 1.00 70.19 84 PHE A O 1
ATOM 708 N N . LEU A 1 85 ? 13.245 1.851 -29.395 1.00 56.66 85 LEU A N 1
ATOM 709 C CA . LEU A 1 85 ? 14.121 0.820 -29.966 1.00 56.66 85 LEU A CA 1
ATOM 710 C C . LEU A 1 85 ? 13.442 0.082 -31.127 1.00 56.66 85 LEU A C 1
ATOM 712 O O . LEU A 1 85 ? 14.169 -0.265 -32.085 1.00 56.66 85 LEU A O 1
#

Sequence (85 aa):
MEQVAYVGIMITGVMLLMAILMKQTNGLFWARFPHEFIRDLHDPRFKDERRIGKMYCHFTFTYISPFFLGFLVILIISFVMDHFL

Foldseek 3Di:
DQVVLVVLLVVLVVLLVLLVVCVVLLQADDDDDPVVSVVCVPDPVCPVSSVNSVVSSVCSVVPSVVSNVVSVVVNVVVVVVVVVD